Protein AF-A0A960DZW5-F1 (afdb_monomer_lite)

Foldseek 3Di:
DVVQLVVLQVQLVVLVVVLVVCCVVPVDPVSSVVSNVSSVVSVVRNVVVVVVCVVPPDALVRDPPRDPVSVPDDPFDDDPDDPLVVQLVQLVVQLVVCVVVHDVSNVSSVVSNVVSVVVVVVVCVVPGDDDD

Secondary structure (DSSP, 8-state):
-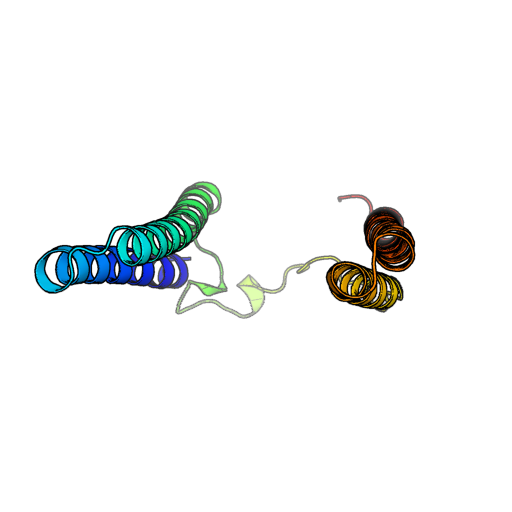HHHHHHHHHHHHHHHHHHHHHHHHH--HHHHHHHHHHHHHHHHHHHHHHHHHHHH---GGG-TT--GGGG-S------S--STHHHHHHHHHHHHHHHHH-HHHHHHHHHHHHHHHHHHHHHHHHHSPP--

Structure (mmCIF, N/CA/C/O backbone):
data_AF-A0A960DZW5-F1
#
_entry.id   AF-A0A960DZW5-F1
#
loop_
_atom_site.group_PDB
_atom_site.id
_atom_site.type_symbol
_atom_site.label_atom_id
_atom_site.label_alt_id
_atom_site.label_comp_id
_atom_site.label_asym_id
_atom_site.label_entity_id
_atom_site.label_seq_id
_atom_site.pdbx_PDB_ins_code
_atom_site.Cartn_x
_atom_site.Cartn_y
_atom_site.Cartn_z
_atom_site.occupancy
_atom_site.B_iso_or_equiv
_atom_site.auth_seq_id
_atom_site.auth_comp_id
_atom_site.auth_asym_id
_atom_site.auth_atom_id
_atom_site.pdbx_PDB_model_num
ATOM 1 N N . MET A 1 1 ? -2.440 5.380 -18.399 1.00 85.94 1 MET A N 1
ATOM 2 C CA . MET A 1 1 ? -3.040 5.116 -17.088 1.00 85.94 1 MET A CA 1
ATOM 3 C C . MET A 1 1 ? -4.413 5.771 -16.947 1.00 85.94 1 MET A C 1
ATOM 5 O O . MET A 1 1 ? -4.762 6.270 -15.878 1.00 85.94 1 MET A O 1
ATOM 9 N N . ARG A 1 2 ? -5.194 5.899 -18.031 1.00 85.50 2 ARG A N 1
ATOM 10 C CA . ARG A 1 2 ? -6.464 6.648 -17.950 1.00 85.50 2 ARG A CA 1
ATOM 11 C C . ARG A 1 2 ? -7.509 5.855 -17.169 1.00 85.50 2 ARG A C 1
ATOM 13 O O . ARG A 1 2 ? -8.205 6.439 -16.348 1.00 85.50 2 ARG A O 1
ATOM 20 N N . ILE A 1 3 ? -7.565 4.545 -17.397 1.00 91.69 3 ILE A N 1
ATOM 21 C CA . ILE A 1 3 ? -8.538 3.638 -16.781 1.00 91.69 3 ILE A CA 1
ATOM 22 C C . ILE A 1 3 ? -8.281 3.516 -15.277 1.00 91.69 3 ILE A C 1
ATOM 24 O O . ILE A 1 3 ? -9.212 3.619 -14.486 1.00 91.69 3 ILE A O 1
ATOM 28 N N . GLU A 1 4 ? -7.025 3.385 -14.865 1.00 92.75 4 GLU A N 1
ATOM 29 C CA . GLU A 1 4 ? -6.607 3.290 -13.466 1.00 92.75 4 GLU A CA 1
ATOM 30 C C . GLU A 1 4 ? -6.987 4.554 -12.698 1.00 92.75 4 GLU A C 1
ATOM 32 O O . GLU A 1 4 ? -7.567 4.470 -11.616 1.00 92.75 4 GLU A O 1
ATOM 37 N N . ILE A 1 5 ? -6.722 5.734 -13.275 1.00 94.88 5 ILE A N 1
ATOM 38 C CA . ILE A 1 5 ? -7.136 7.012 -12.682 1.00 94.88 5 ILE A CA 1
ATOM 39 C C . ILE A 1 5 ? -8.656 7.048 -12.530 1.00 94.88 5 ILE A C 1
ATOM 41 O O . ILE A 1 5 ? -9.143 7.437 -11.471 1.00 94.88 5 ILE A O 1
ATOM 45 N N . THR A 1 6 ? -9.407 6.639 -13.557 1.00 95.06 6 THR A N 1
ATOM 46 C CA . THR A 1 6 ? -10.871 6.605 -13.498 1.00 95.06 6 THR A CA 1
ATOM 47 C C . THR A 1 6 ? -11.365 5.664 -12.403 1.00 95.06 6 THR A C 1
ATOM 49 O O . THR A 1 6 ? -12.192 6.082 -11.604 1.00 95.06 6 THR A O 1
ATOM 52 N N . LEU A 1 7 ? -10.827 4.447 -12.286 1.00 96.12 7 LEU A N 1
ATOM 53 C CA . LEU A 1 7 ? -11.228 3.486 -11.250 1.00 96.12 7 LEU A CA 1
ATOM 54 C C . LEU A 1 7 ? -11.020 4.038 -9.834 1.00 96.12 7 LEU A C 1
ATOM 56 O O . LEU A 1 7 ? -11.931 3.990 -8.999 1.00 96.12 7 LEU A O 1
ATOM 60 N N . TRP A 1 8 ? -9.843 4.605 -9.568 1.00 97.06 8 TRP A N 1
ATOM 61 C CA . TRP A 1 8 ? -9.532 5.189 -8.265 1.00 97.06 8 TRP A CA 1
ATOM 62 C C . TRP A 1 8 ? -10.369 6.436 -7.971 1.00 97.06 8 TRP A C 1
ATOM 64 O O . TRP A 1 8 ? -10.906 6.574 -6.870 1.00 97.06 8 TRP A O 1
ATOM 74 N N . ALA A 1 9 ? -10.536 7.320 -8.959 1.00 96.75 9 ALA A N 1
ATOM 75 C CA . ALA A 1 9 ? -11.313 8.546 -8.812 1.00 96.75 9 ALA A CA 1
ATOM 76 C C . ALA A 1 9 ? -12.803 8.251 -8.604 1.00 96.75 9 ALA A C 1
ATOM 78 O O . ALA A 1 9 ? -13.422 8.830 -7.715 1.00 96.75 9 ALA A O 1
ATOM 79 N N . THR A 1 10 ? -13.375 7.315 -9.363 1.00 97.06 10 THR A N 1
ATOM 80 C CA . THR A 1 10 ? -14.775 6.908 -9.205 1.00 97.06 10 THR A CA 1
ATOM 81 C C . THR A 1 10 ? -15.012 6.286 -7.833 1.00 97.06 10 THR A C 1
ATOM 83 O O . THR A 1 10 ? -15.994 6.635 -7.183 1.00 97.06 10 THR A O 1
ATOM 86 N N . SER A 1 11 ? -14.096 5.441 -7.351 1.00 96.25 11 SER A N 1
ATOM 87 C CA . SER A 1 11 ? -14.176 4.873 -5.998 1.00 96.25 11 SER A CA 1
ATOM 88 C C . SER A 1 11 ? -14.140 5.966 -4.925 1.00 96.25 11 SER A C 1
ATOM 90 O O . SER A 1 11 ? -14.969 5.971 -4.017 1.00 96.25 11 SER A O 1
ATOM 92 N N . ALA A 1 12 ? -13.233 6.940 -5.052 1.00 97.06 12 ALA A N 1
ATOM 93 C CA . ALA A 1 12 ? -13.157 8.079 -4.138 1.00 97.06 12 ALA A CA 1
ATOM 94 C C . ALA A 1 12 ? -14.457 8.901 -4.137 1.00 97.06 12 ALA A C 1
ATOM 96 O O . ALA A 1 12 ? -15.024 9.156 -3.076 1.00 97.06 12 ALA A O 1
ATOM 97 N N . CYS A 1 13 ? -14.970 9.259 -5.319 1.00 97.50 13 CYS A N 1
ATOM 98 C CA . CYS A 1 13 ? -16.232 9.986 -5.464 1.00 97.50 13 CYS A CA 1
ATOM 99 C C . CYS A 1 13 ? -17.419 9.212 -4.882 1.00 97.50 13 CYS A C 1
ATOM 101 O O . CYS A 1 13 ? -18.267 9.811 -4.221 1.00 97.50 13 CYS A O 1
ATOM 103 N N . PHE A 1 14 ? -17.468 7.894 -5.085 1.00 97.31 14 PHE A N 1
ATOM 104 C CA . PHE A 1 14 ? -18.496 7.036 -4.506 1.00 97.31 14 PHE A CA 1
ATOM 105 C C . PHE A 1 14 ? -18.477 7.097 -2.975 1.00 97.31 14 PHE A C 1
ATOM 107 O O . PHE A 1 14 ? -19.522 7.325 -2.370 1.00 97.31 14 PHE A O 1
ATOM 114 N N . TYR A 1 15 ? -17.306 6.976 -2.343 1.00 97.31 15 TYR A N 1
ATOM 115 C CA . TYR A 1 15 ? -17.201 7.047 -0.882 1.00 97.31 15 TYR A CA 1
ATOM 116 C C . TYR A 1 15 ? -17.521 8.434 -0.318 1.00 97.31 15 TYR A C 1
ATOM 118 O O . TYR A 1 15 ? -18.121 8.518 0.751 1.00 97.31 15 TYR A O 1
ATOM 126 N N . VAL A 1 16 ? -17.207 9.517 -1.038 1.00 97.38 16 VAL A N 1
ATOM 127 C CA . VAL A 1 16 ? -17.649 10.870 -0.652 1.00 97.38 16 VAL A CA 1
ATOM 128 C C . VAL A 1 16 ? -19.173 10.978 -0.700 1.00 97.38 16 VAL A C 1
ATOM 130 O O . VAL A 1 16 ? -19.787 11.446 0.258 1.00 97.38 16 VAL A O 1
ATOM 133 N N . ALA A 1 17 ? -19.796 10.522 -1.790 1.00 97.25 17 ALA A N 1
ATOM 134 C CA . ALA A 1 17 ? -21.248 10.561 -1.941 1.00 97.25 17 ALA A CA 1
ATOM 135 C C . ALA A 1 17 ? -21.952 9.696 -0.881 1.00 97.25 17 ALA A C 1
ATOM 137 O O . ALA A 1 17 ? -22.899 10.150 -0.238 1.00 97.25 17 ALA A O 1
ATOM 138 N N . ALA A 1 18 ? -21.447 8.483 -0.648 1.00 96.44 18 ALA A N 1
ATOM 139 C CA . ALA A 1 18 ? -21.936 7.586 0.391 1.00 96.44 18 ALA A CA 1
ATOM 140 C C . ALA A 1 18 ? -21.750 8.182 1.794 1.00 96.44 18 ALA A C 1
ATOM 142 O O . ALA A 1 18 ? -22.669 8.108 2.602 1.00 96.44 18 ALA A O 1
ATOM 143 N N . GLY A 1 19 ? -20.611 8.824 2.073 1.00 96.12 19 GLY A N 1
ATOM 144 C CA . GLY A 1 19 ? -20.354 9.526 3.333 1.00 96.12 19 GLY A CA 1
ATOM 145 C C . GLY A 1 19 ? -21.322 10.680 3.579 1.00 96.12 19 GLY A C 1
ATOM 146 O O . GLY A 1 19 ? -21.852 10.813 4.680 1.00 96.12 19 GLY A O 1
ATOM 147 N N . GLY A 1 20 ? -21.622 11.467 2.542 1.00 95.44 20 GLY A N 1
ATOM 148 C CA . GLY A 1 20 ? -22.627 12.528 2.609 1.00 95.44 20 GLY A CA 1
ATOM 149 C C . GLY A 1 20 ? -24.033 11.988 2.884 1.00 95.44 20 GLY A C 1
ATOM 150 O O . GLY A 1 20 ? -24.717 12.481 3.779 1.00 95.44 20 GLY A O 1
ATOM 151 N N . ALA A 1 21 ? -24.448 10.937 2.171 1.00 96.00 21 ALA A N 1
ATOM 152 C CA . ALA A 1 21 ? -25.734 10.281 2.413 1.00 96.00 21 ALA A CA 1
ATOM 153 C C . ALA A 1 21 ? -25.809 9.671 3.824 1.00 96.00 21 ALA A C 1
ATOM 155 O O . ALA A 1 21 ? -26.806 9.842 4.524 1.00 96.00 21 ALA A O 1
ATOM 156 N N . TYR A 1 22 ? -24.737 9.012 4.270 1.00 96.12 22 TYR A N 1
ATOM 157 C CA . TYR A 1 22 ? -24.640 8.420 5.601 1.00 96.12 22 TYR A CA 1
ATOM 158 C C . TYR A 1 22 ? -24.743 9.474 6.707 1.00 96.12 22 TYR A C 1
ATOM 160 O O . TYR A 1 22 ? -25.438 9.247 7.695 1.00 96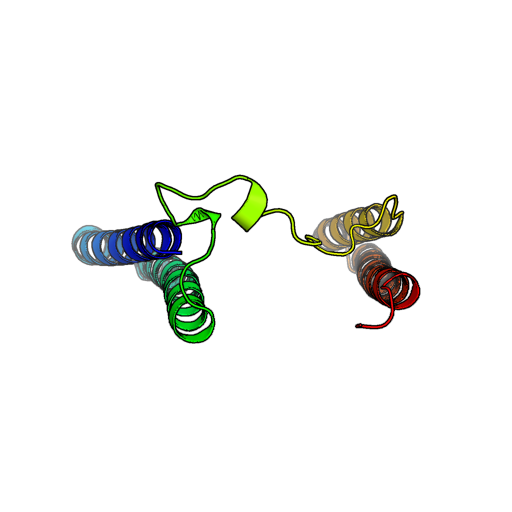.12 22 TYR A O 1
ATOM 168 N N . TRP A 1 23 ? -24.124 10.647 6.535 1.00 95.75 23 TRP A N 1
ATOM 169 C CA . TRP A 1 23 ? -24.252 11.745 7.496 1.00 95.75 23 TRP A CA 1
ATOM 170 C C . TRP A 1 23 ? -25.700 12.163 7.710 1.00 95.75 23 TRP A C 1
ATOM 172 O O . TRP A 1 23 ? -26.149 12.285 8.845 1.00 95.75 23 TRP A O 1
ATOM 182 N N . VAL A 1 24 ? -26.427 12.359 6.609 1.00 96.25 24 VAL A N 1
ATOM 183 C CA . VAL A 1 24 ? -27.814 12.827 6.643 1.00 96.25 24 VAL A CA 1
ATOM 184 C C . VAL A 1 24 ? -28.742 11.774 7.253 1.00 96.25 24 VAL A C 1
ATOM 186 O O . VAL A 1 24 ? -29.690 12.133 7.944 1.00 96.25 24 VAL A O 1
ATOM 189 N N . LEU A 1 25 ? -28.479 10.486 7.009 1.00 95.94 25 LEU A N 1
ATOM 190 C CA . LEU A 1 25 ? -29.344 9.391 7.457 1.00 95.94 25 LEU A CA 1
ATOM 191 C C . LEU A 1 25 ? -29.047 8.908 8.883 1.00 95.94 25 LEU A C 1
ATOM 193 O O . LEU A 1 25 ? -29.980 8.606 9.621 1.00 95.94 25 LEU A O 1
ATOM 197 N N . ALA A 1 26 ? -27.771 8.789 9.255 1.00 93.56 26 ALA A N 1
ATOM 198 C CA . ALA A 1 26 ? -27.347 8.146 10.500 1.00 93.56 26 ALA A CA 1
ATOM 199 C C . ALA A 1 26 ? -26.673 9.104 11.493 1.00 93.56 26 ALA A C 1
ATOM 201 O O . ALA A 1 26 ? -26.781 8.894 12.698 1.00 93.56 26 ALA A O 1
ATOM 202 N N . GLY A 1 27 ? -25.966 10.135 11.019 1.00 91.31 27 GLY A N 1
ATOM 203 C CA . GLY A 1 27 ? -25.316 11.130 11.883 1.00 91.31 27 GLY A CA 1
ATOM 204 C C . GLY A 1 27 ? -24.178 10.602 12.772 1.00 91.31 27 GLY A C 1
ATOM 205 O O . GLY A 1 27 ? -23.719 11.320 13.657 1.00 91.31 27 GLY A O 1
ATOM 206 N N . ASP A 1 28 ? -23.715 9.364 12.569 1.00 95.56 28 ASP A N 1
ATOM 207 C CA . ASP A 1 28 ? -22.658 8.765 13.389 1.00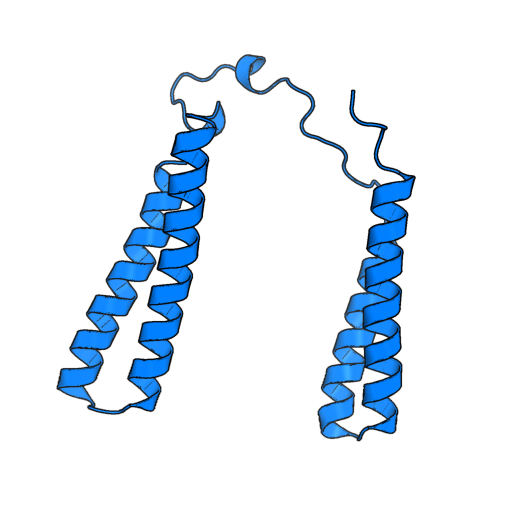 95.56 28 ASP A CA 1
ATOM 208 C C . ASP A 1 28 ? -21.255 9.221 12.931 1.00 95.56 28 ASP A C 1
ATOM 210 O O . ASP A 1 28 ? -20.856 8.966 11.784 1.00 95.56 28 ASP A O 1
ATOM 214 N N . PRO A 1 29 ? -20.467 9.864 13.814 1.00 93.44 29 PRO A N 1
ATOM 215 C CA . PRO A 1 29 ? -19.129 10.333 13.477 1.00 93.44 29 PRO A CA 1
ATOM 216 C C . PRO A 1 29 ? -18.145 9.197 13.158 1.00 93.44 29 PRO A C 1
ATOM 218 O O . PRO A 1 29 ? -17.220 9.411 12.370 1.00 93.44 29 PRO A O 1
ATOM 221 N N . VAL A 1 30 ? -18.322 7.991 13.713 1.00 95.56 30 VAL A N 1
ATOM 222 C CA . VAL A 1 30 ? -17.402 6.867 13.465 1.00 95.56 30 VAL A CA 1
ATOM 223 C C . VAL A 1 30 ? -17.529 6.385 12.021 1.00 95.56 30 VAL A C 1
ATOM 225 O O . VAL A 1 30 ? -16.525 6.320 11.306 1.00 95.56 30 VAL A O 1
ATOM 228 N N . GLY A 1 31 ? -18.754 6.127 11.555 1.00 93.94 31 GLY A N 1
ATOM 229 C CA . GLY A 1 31 ? -19.004 5.702 10.175 1.00 93.94 31 GLY A CA 1
ATOM 230 C C . GLY A 1 31 ? -18.537 6.721 9.130 1.00 93.94 31 GLY A C 1
ATOM 231 O O . GLY A 1 31 ? -17.895 6.344 8.147 1.00 93.94 31 GLY A O 1
ATOM 232 N N . ILE A 1 32 ? -18.754 8.020 9.371 1.00 95.56 32 ILE A N 1
ATOM 233 C CA . ILE A 1 32 ? -18.228 9.073 8.487 1.00 95.56 32 ILE A CA 1
ATOM 234 C C . ILE A 1 32 ? -16.718 9.057 8.410 1.00 95.56 32 ILE A C 1
ATOM 236 O O . ILE A 1 32 ? -16.166 9.192 7.320 1.00 95.56 32 ILE A O 1
ATOM 240 N N . THR A 1 33 ? -16.047 8.898 9.549 1.00 95.75 33 THR A N 1
ATOM 241 C CA . THR A 1 33 ? -14.587 8.943 9.587 1.00 95.75 33 THR A CA 1
ATOM 242 C C . THR A 1 33 ? -14.007 7.836 8.709 1.00 95.75 33 THR A C 1
ATOM 244 O O . THR A 1 33 ? -13.111 8.094 7.907 1.00 95.75 33 THR A O 1
ATOM 247 N N . VAL A 1 34 ? -14.573 6.626 8.774 1.00 96.38 34 VAL A N 1
ATOM 248 C CA . VAL A 1 34 ? -14.147 5.496 7.934 1.00 96.38 34 VAL A CA 1
ATOM 249 C C . VAL A 1 34 ? -14.403 5.768 6.446 1.00 96.38 34 VAL A C 1
ATOM 251 O O . VAL A 1 34 ? -13.513 5.539 5.626 1.00 96.38 34 VAL A O 1
ATOM 254 N N . LEU A 1 35 ? -15.574 6.302 6.083 1.00 96.50 35 LEU A N 1
ATOM 255 C CA . LEU A 1 35 ? -15.908 6.622 4.687 1.00 96.50 35 LEU A CA 1
ATOM 256 C C . LEU A 1 35 ? -15.024 7.741 4.119 1.00 96.50 35 LEU A C 1
ATOM 258 O O . LEU A 1 35 ? -14.579 7.659 2.973 1.00 96.50 35 LEU A O 1
ATOM 262 N N . LEU A 1 36 ? -14.699 8.753 4.927 1.00 95.81 36 LEU A N 1
ATOM 263 C CA . LEU A 1 36 ? -13.773 9.813 4.538 1.00 95.81 36 LEU A CA 1
ATOM 264 C C . LEU A 1 36 ? -12.353 9.275 4.343 1.00 95.81 36 LEU A C 1
ATOM 266 O O . LEU A 1 36 ? -11.731 9.584 3.327 1.00 95.81 36 LEU A O 1
ATOM 270 N N . VAL A 1 37 ? -11.852 8.427 5.245 1.00 97.44 37 VAL A N 1
ATOM 271 C CA . VAL A 1 37 ? -10.532 7.789 5.086 1.00 97.44 37 VAL A CA 1
ATOM 272 C C . VAL A 1 37 ? -10.485 6.917 3.826 1.00 97.44 37 VAL A C 1
ATOM 274 O O . VAL A 1 37 ? -9.521 7.002 3.065 1.00 97.44 37 VAL A O 1
ATOM 277 N N . ALA A 1 38 ? -11.537 6.141 3.549 1.00 96.88 38 ALA A N 1
ATOM 278 C CA . ALA A 1 38 ? -11.644 5.351 2.321 1.00 96.88 38 ALA A CA 1
ATOM 279 C C . ALA A 1 38 ? -11.641 6.238 1.064 1.00 96.88 38 ALA A C 1
ATOM 281 O O . ALA A 1 38 ? -10.943 5.943 0.089 1.00 96.88 38 ALA A O 1
ATOM 282 N N . SER A 1 39 ? -12.362 7.364 1.099 1.00 97.25 39 SER A N 1
ATOM 283 C CA . SER A 1 39 ? -12.364 8.330 -0.003 1.00 97.25 39 SER A CA 1
ATOM 284 C C . SER A 1 39 ? -10.986 8.959 -0.234 1.00 97.25 39 SER A C 1
ATOM 286 O O . SER A 1 39 ? -10.541 9.071 -1.378 1.00 97.25 39 SER A O 1
ATOM 288 N N . LEU A 1 40 ? -10.268 9.292 0.845 1.00 97.25 40 LEU A N 1
ATOM 289 C CA . LEU A 1 40 ? -8.920 9.846 0.786 1.00 97.25 40 LEU A CA 1
ATOM 290 C C . LEU A 1 40 ? -7.937 8.836 0.197 1.00 97.25 40 LEU A C 1
ATOM 292 O O . LEU A 1 40 ? -7.129 9.201 -0.650 1.00 97.25 40 LEU A O 1
ATOM 296 N N . PHE A 1 41 ? -8.030 7.566 0.593 1.00 97.19 41 PHE A N 1
ATOM 297 C CA . PHE A 1 41 ? -7.193 6.503 0.045 1.00 97.19 41 PHE A CA 1
ATOM 298 C C . PHE A 1 41 ? -7.369 6.365 -1.475 1.00 97.19 41 PHE A C 1
ATOM 300 O O . PHE A 1 41 ? -6.383 6.357 -2.216 1.00 97.19 41 PHE A O 1
ATOM 307 N N . GLY A 1 42 ? -8.618 6.366 -1.956 1.00 96.44 42 GLY A N 1
ATOM 308 C CA . GLY A 1 42 ? -8.904 6.402 -3.392 1.00 96.44 42 GLY A CA 1
ATOM 309 C C . GLY A 1 42 ? -8.352 7.658 -4.078 1.00 96.44 42 GLY A C 1
ATOM 310 O O . GLY A 1 42 ? -7.764 7.573 -5.156 1.00 96.44 42 GLY A O 1
ATOM 311 N N . GLY A 1 43 ? -8.467 8.818 -3.425 1.00 96.94 43 GLY A N 1
ATOM 312 C CA . GLY A 1 43 ? -7.914 10.085 -3.907 1.00 96.94 43 GLY A CA 1
ATOM 313 C C . GLY A 1 43 ? -6.385 10.083 -4.014 1.00 96.94 43 GLY A C 1
ATOM 314 O O . GLY A 1 43 ? -5.836 10.598 -4.991 1.00 96.94 43 GLY A O 1
ATOM 315 N N . ILE A 1 44 ? -5.680 9.461 -3.065 1.00 97.38 44 ILE A N 1
ATOM 316 C CA . ILE A 1 44 ? -4.219 9.292 -3.109 1.00 97.38 44 ILE A CA 1
ATOM 317 C C . ILE A 1 44 ? -3.829 8.425 -4.314 1.00 97.38 44 ILE A C 1
ATOM 319 O O . ILE A 1 44 ? -2.953 8.816 -5.084 1.00 97.38 44 ILE A O 1
ATOM 323 N N . GLY A 1 45 ? -4.516 7.299 -4.537 1.00 96.19 45 GLY A N 1
ATOM 324 C CA . GLY A 1 45 ? -4.275 6.439 -5.702 1.00 96.19 45 GLY A CA 1
ATOM 325 C C . GLY A 1 45 ? -4.500 7.165 -7.034 1.00 96.19 45 GLY A C 1
ATOM 326 O O . GLY A 1 45 ? -3.627 7.162 -7.907 1.00 96.19 45 GLY A O 1
ATOM 327 N N . ALA A 1 46 ? -5.635 7.859 -7.171 1.00 96.50 46 ALA A N 1
ATOM 328 C CA . ALA A 1 46 ? -5.978 8.614 -8.377 1.00 96.50 46 ALA A CA 1
ATOM 329 C C . ALA A 1 46 ? -4.991 9.760 -8.651 1.00 96.50 46 ALA A C 1
ATOM 331 O O . ALA A 1 46 ? -4.544 9.945 -9.785 1.00 96.50 46 ALA A O 1
ATOM 332 N N . SER A 1 47 ? -4.631 10.523 -7.614 1.00 95.62 47 SER A N 1
ATOM 333 C CA . SER A 1 47 ? -3.694 11.645 -7.732 1.00 95.62 47 SER A CA 1
ATOM 334 C C . SER A 1 47 ? -2.283 11.178 -8.078 1.00 95.62 47 SER A C 1
ATOM 336 O O . SER A 1 47 ? -1.654 11.775 -8.953 1.00 95.62 47 SER A O 1
ATOM 338 N N . TYR A 1 48 ? -1.808 10.080 -7.483 1.00 95.44 48 TYR A N 1
ATOM 339 C CA . TYR A 1 48 ? -0.524 9.478 -7.836 1.00 95.44 48 TYR A CA 1
ATOM 340 C C . TYR A 1 48 ? -0.488 9.045 -9.306 1.00 95.44 48 TYR A C 1
ATOM 342 O O . TYR A 1 48 ? 0.401 9.468 -10.046 1.00 95.44 48 TYR A O 1
ATOM 350 N N . ALA A 1 49 ? -1.481 8.271 -9.757 1.00 94.56 49 ALA A N 1
ATOM 351 C CA . ALA A 1 49 ? -1.546 7.804 -11.142 1.00 94.56 49 ALA A CA 1
ATOM 352 C C . ALA A 1 49 ? -1.644 8.973 -12.140 1.00 94.56 49 ALA A C 1
ATOM 354 O O . ALA A 1 49 ? -1.013 8.960 -13.199 1.00 94.56 49 ALA A O 1
ATOM 355 N N . TRP A 1 50 ? -2.374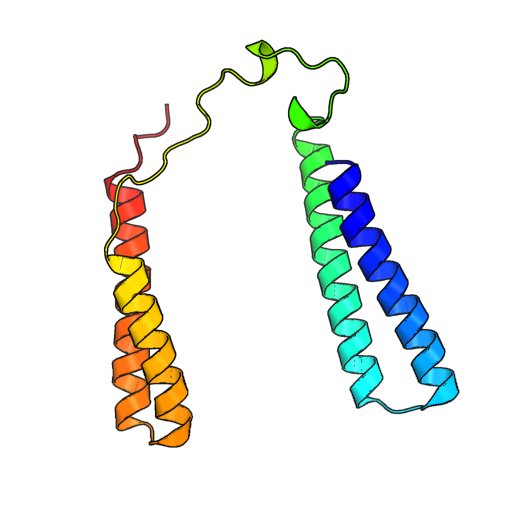 10.033 -11.787 1.00 94.38 50 TRP A N 1
ATOM 356 C CA . TRP A 1 50 ? -2.469 11.248 -12.594 1.00 94.38 50 TRP A CA 1
ATOM 357 C C . TRP A 1 50 ? -1.148 12.019 -12.673 1.00 94.38 50 TRP A C 1
ATOM 359 O O . TRP A 1 50 ? -0.739 12.416 -13.768 1.00 94.38 50 TRP A O 1
ATOM 369 N N . LEU A 1 51 ? -0.457 12.204 -11.542 1.00 95.25 51 LEU A N 1
ATOM 370 C CA . LEU A 1 51 ? 0.864 12.836 -11.505 1.00 95.25 51 LEU A CA 1
ATOM 371 C C . LEU A 1 51 ? 1.876 12.034 -12.323 1.00 95.25 51 LEU A C 1
ATOM 373 O O . LEU A 1 51 ? 2.650 12.618 -13.080 1.00 95.25 51 LEU A O 1
ATOM 377 N N . TRP A 1 52 ? 1.849 10.708 -12.203 1.00 94.50 52 TRP A N 1
ATOM 378 C CA . TRP A 1 52 ? 2.734 9.826 -12.951 1.00 94.50 52 TRP A CA 1
ATOM 379 C C . TRP A 1 52 ? 2.475 9.899 -14.455 1.00 94.50 52 TRP A C 1
ATOM 381 O O . TRP A 1 52 ? 3.404 10.143 -15.225 1.00 94.50 52 TRP A O 1
ATOM 391 N N . ARG A 1 53 ? 1.209 9.790 -14.881 1.00 93.06 53 ARG A N 1
ATOM 392 C CA . ARG A 1 53 ? 0.826 9.920 -16.294 1.00 93.06 53 ARG A CA 1
ATOM 393 C C . ARG A 1 53 ? 1.289 11.250 -16.889 1.00 93.06 53 ARG A C 1
ATOM 395 O O . ARG A 1 53 ? 1.762 11.278 -18.018 1.00 93.06 53 ARG A O 1
ATOM 402 N N . ARG A 1 54 ? 1.188 12.350 -16.134 1.00 92.31 54 ARG A N 1
ATOM 403 C CA . ARG A 1 54 ? 1.677 13.669 -16.573 1.00 92.31 54 ARG A CA 1
ATOM 404 C C . ARG A 1 54 ? 3.190 13.726 -16.766 1.00 92.31 54 ARG A C 1
ATOM 406 O O . ARG A 1 54 ? 3.646 14.520 -17.578 1.00 92.31 54 ARG A O 1
ATOM 413 N N . ARG A 1 55 ? 3.954 12.935 -16.008 1.00 92.88 55 ARG A N 1
ATOM 414 C CA . ARG A 1 55 ? 5.420 12.906 -16.091 1.00 92.88 55 ARG A CA 1
ATOM 415 C C . ARG A 1 55 ? 5.943 11.960 -17.168 1.00 92.88 55 ARG A C 1
ATOM 417 O O . ARG A 1 55 ? 6.922 12.301 -17.815 1.00 92.88 55 ARG A O 1
ATOM 424 N N . VAL A 1 56 ? 5.332 10.785 -17.322 1.00 89.38 56 VAL A N 1
ATOM 425 C CA . VAL A 1 56 ? 5.866 9.691 -18.159 1.00 89.38 56 VAL A CA 1
ATOM 426 C C . VAL A 1 56 ? 5.159 9.575 -19.513 1.00 89.38 56 VAL A C 1
ATOM 428 O O . VAL A 1 56 ? 5.762 9.099 -20.467 1.00 89.38 56 VAL A O 1
ATOM 431 N N . GLY A 1 57 ? 3.919 10.057 -19.631 1.00 86.38 57 GLY A N 1
ATOM 432 C CA . GLY A 1 57 ? 3.113 9.921 -20.846 1.00 86.38 57 GLY A CA 1
ATOM 433 C C . GLY A 1 57 ? 2.285 8.633 -20.881 1.00 86.38 57 GLY A C 1
ATOM 434 O O . GLY A 1 57 ? 2.104 7.963 -19.859 1.00 86.38 57 GLY A O 1
ATOM 435 N N . ASP A 1 58 ? 1.728 8.328 -22.053 1.00 84.81 58 ASP A N 1
ATOM 436 C CA . ASP A 1 58 ? 0.936 7.116 -22.279 1.00 84.81 58 ASP A CA 1
ATOM 437 C C . ASP A 1 58 ? 1.862 5.921 -22.563 1.00 84.81 58 ASP A C 1
ATOM 439 O O . ASP A 1 58 ? 2.871 6.046 -23.258 1.00 84.81 58 ASP A O 1
ATOM 443 N N . ARG A 1 59 ? 1.540 4.766 -21.975 1.00 85.38 59 ARG A N 1
ATOM 444 C CA . ARG A 1 59 ? 2.307 3.525 -22.128 1.00 85.38 59 ARG A CA 1
ATOM 445 C C . ARG A 1 59 ? 1.750 2.692 -23.280 1.00 85.38 59 ARG A C 1
ATOM 447 O O . ARG A 1 59 ? 0.594 2.863 -23.648 1.00 85.38 59 ARG A O 1
ATOM 454 N N . ALA A 1 60 ? 2.527 1.729 -23.782 1.00 86.75 60 ALA A N 1
ATOM 455 C CA . ALA A 1 60 ? 2.056 0.790 -24.807 1.00 86.75 60 ALA A CA 1
ATOM 456 C C . ALA A 1 60 ? 0.756 0.064 -24.394 1.00 86.75 60 ALA A C 1
ATOM 458 O O . ALA A 1 60 ? -0.123 -0.135 -25.220 1.00 86.75 60 ALA A O 1
ATOM 459 N N . GLU A 1 61 ? 0.585 -0.242 -23.103 1.00 86.06 61 GLU A N 1
ATOM 460 C CA . GLU A 1 61 ? -0.637 -0.852 -22.545 1.00 86.06 61 GLU A CA 1
ATOM 461 C C . GLU A 1 61 ? -1.897 0.038 -22.621 1.00 86.06 61 GLU A C 1
ATOM 463 O O . GLU A 1 61 ? -3.011 -0.470 -22.538 1.00 86.06 61 GLU A O 1
ATOM 468 N N . ASP A 1 62 ? -1.744 1.353 -22.799 1.00 87.56 62 ASP A N 1
ATOM 469 C CA . ASP A 1 62 ? -2.855 2.307 -22.906 1.00 87.56 62 ASP A CA 1
ATOM 470 C C . ASP A 1 62 ? -3.270 2.611 -24.358 1.00 87.56 62 ASP A C 1
ATOM 472 O O . ASP A 1 62 ? -4.256 3.321 -24.578 1.00 87.56 62 ASP A O 1
ATOM 476 N N . VAL A 1 63 ? -2.507 2.138 -25.349 1.00 88.38 63 VAL A N 1
ATOM 477 C CA . VAL A 1 63 ? -2.692 2.472 -26.768 1.00 88.38 63 VAL A CA 1
ATOM 478 C C . VAL A 1 63 ? -3.431 1.335 -27.472 1.00 88.38 63 VAL A C 1
ATOM 480 O O . VAL A 1 63 ? -2.972 0.199 -27.487 1.00 88.38 63 VAL A O 1
ATOM 483 N N . ALA A 1 64 ? -4.579 1.649 -28.080 1.00 86.25 64 ALA A N 1
ATOM 484 C CA . ALA A 1 64 ? -5.442 0.649 -28.716 1.00 86.25 64 ALA A CA 1
ATOM 485 C C . ALA A 1 64 ? -4.765 -0.088 -29.889 1.00 86.25 64 ALA A C 1
ATOM 487 O O . ALA A 1 64 ? -4.979 -1.284 -30.056 1.00 86.25 64 ALA A O 1
ATOM 488 N N . ASP A 1 65 ? -3.918 0.613 -30.647 1.00 88.44 65 ASP A N 1
ATOM 489 C CA . ASP A 1 65 ? -3.197 0.078 -31.810 1.00 88.44 65 ASP A CA 1
ATOM 490 C C . ASP A 1 65 ? -1.730 -0.278 -31.488 1.00 88.44 65 ASP A C 1
ATOM 492 O O . ASP A 1 65 ? -0.872 -0.267 -32.371 1.00 88.44 65 ASP A O 1
ATOM 496 N N . ALA A 1 66 ? -1.410 -0.555 -30.217 1.00 85.94 66 ALA A N 1
ATOM 497 C CA . ALA A 1 66 ? -0.056 -0.929 -29.815 1.00 85.94 66 ALA A CA 1
ATOM 498 C C . ALA A 1 66 ? 0.379 -2.254 -30.457 1.00 85.94 66 ALA A C 1
ATOM 500 O O . ALA A 1 66 ? -0.352 -3.247 -30.463 1.00 85.94 66 ALA A O 1
ATOM 501 N N . THR A 1 67 ? 1.610 -2.292 -30.959 1.00 85.88 67 THR A N 1
ATOM 502 C CA . THR A 1 67 ? 2.214 -3.502 -31.519 1.00 85.88 67 THR A CA 1
ATOM 503 C C . THR A 1 67 ? 3.027 -4.250 -30.462 1.00 85.88 67 THR A C 1
ATOM 505 O O . THR A 1 67 ? 3.478 -3.678 -29.472 1.00 85.88 67 THR A O 1
ATOM 508 N N . MET A 1 68 ? 3.287 -5.547 -30.682 1.00 81.50 68 MET A N 1
ATOM 509 C CA . MET A 1 68 ? 4.154 -6.332 -29.783 1.00 81.50 68 MET A CA 1
ATOM 510 C C . MET A 1 68 ? 5.568 -5.740 -29.660 1.00 81.50 68 MET A C 1
ATOM 512 O O . MET A 1 68 ? 6.224 -5.930 -28.638 1.00 81.50 68 MET A O 1
ATOM 516 N N . ALA A 1 69 ? 6.031 -5.008 -30.680 1.00 82.94 69 ALA A N 1
ATOM 517 C CA . ALA A 1 69 ? 7.326 -4.338 -30.665 1.00 82.94 69 ALA A CA 1
ATOM 518 C C . ALA A 1 69 ? 7.380 -3.189 -29.643 1.00 82.94 69 ALA A C 1
ATOM 520 O O . ALA A 1 69 ? 8.423 -2.984 -29.025 1.00 82.94 69 ALA A O 1
ATOM 521 N N . ASP A 1 70 ? 6.258 -2.503 -29.396 1.00 81.31 70 ASP A N 1
ATOM 522 C CA . ASP A 1 70 ? 6.183 -1.348 -28.488 1.00 81.31 70 ASP A CA 1
ATOM 523 C C . ASP A 1 70 ? 6.360 -1.738 -27.007 1.00 81.31 70 ASP A C 1
ATOM 525 O O . ASP A 1 70 ? 6.693 -0.898 -26.172 1.00 81.31 70 ASP A O 1
ATOM 529 N N . GLY A 1 71 ? 6.174 -3.023 -26.676 1.00 79.19 71 GLY A N 1
ATOM 530 C CA . GLY A 1 71 ? 6.369 -3.593 -25.338 1.00 79.19 71 GLY A CA 1
ATOM 531 C C . GLY A 1 71 ? 7.580 -4.523 -25.198 1.00 79.19 71 GLY A C 1
ATOM 532 O O . GLY A 1 71 ? 7.810 -5.045 -24.110 1.00 79.19 71 GLY A O 1
ATOM 533 N N . ALA A 1 72 ? 8.366 -4.742 -26.259 1.00 79.12 72 ALA A N 1
ATOM 534 C CA . ALA A 1 72 ? 9.431 -5.757 -26.309 1.00 79.12 72 ALA A CA 1
ATOM 535 C C . ALA A 1 72 ? 10.724 -5.391 -25.540 1.00 79.12 72 ALA A C 1
ATOM 537 O O . ALA A 1 72 ? 11.761 -6.035 -25.707 1.00 79.12 72 ALA A O 1
ATOM 538 N N . GLY A 1 73 ? 10.684 -4.347 -24.710 1.00 79.06 73 GLY A N 1
ATOM 539 C CA . GLY A 1 73 ? 11.807 -3.928 -23.877 1.00 79.06 73 GLY A CA 1
ATOM 540 C C . GLY A 1 73 ? 12.082 -4.870 -22.699 1.00 79.06 73 GLY A C 1
ATOM 541 O O . GLY A 1 73 ? 11.301 -5.761 -22.366 1.00 79.06 73 GLY A O 1
ATOM 542 N N . VAL A 1 74 ? 13.207 -4.646 -22.019 1.00 80.81 74 VAL A N 1
ATOM 543 C CA . VAL A 1 74 ? 13.520 -5.340 -20.763 1.00 80.81 74 VAL A CA 1
ATOM 544 C C . VAL A 1 74 ? 12.563 -4.838 -19.675 1.00 80.81 74 VAL A C 1
ATOM 546 O O . VAL A 1 74 ? 12.639 -3.682 -19.273 1.00 80.81 74 VAL A O 1
ATOM 549 N N . VAL A 1 75 ? 11.668 -5.707 -19.192 1.00 79.19 75 VAL A N 1
ATOM 550 C CA . VAL A 1 75 ? 10.631 -5.365 -18.193 1.00 79.19 75 VAL A CA 1
ATOM 551 C C . VAL A 1 75 ? 11.237 -4.977 -16.837 1.00 79.19 75 VAL A C 1
ATOM 553 O O . VAL A 1 75 ? 10.720 -4.105 -16.143 1.00 79.19 75 VAL A O 1
ATOM 556 N N . GLY A 1 76 ? 12.338 -5.625 -16.455 1.00 81.75 76 GLY A N 1
ATOM 557 C CA . GLY A 1 76 ? 13.031 -5.391 -15.194 1.00 81.75 76 GLY A CA 1
ATOM 558 C C . GLY A 1 76 ? 13.662 -6.663 -14.641 1.00 81.75 76 GLY A C 1
ATOM 559 O O . GLY A 1 76 ? 13.598 -7.733 -15.248 1.00 81.75 76 GLY A O 1
ATOM 560 N N . TYR A 1 77 ? 14.289 -6.537 -13.476 1.00 83.25 77 TYR A N 1
ATOM 561 C CA . TYR A 1 77 ? 14.835 -7.671 -12.742 1.00 83.25 77 TYR A CA 1
ATOM 562 C C . TYR A 1 77 ? 13.747 -8.317 -11.875 1.00 83.25 77 TYR A C 1
ATOM 564 O O . TYR A 1 77 ? 13.128 -7.645 -11.051 1.00 83.25 77 TYR A O 1
ATOM 572 N N . PHE A 1 78 ? 13.559 -9.629 -12.028 1.00 84.31 78 PHE A N 1
ATOM 573 C CA . PHE A 1 78 ? 12.668 -10.432 -11.193 1.00 84.31 78 PHE A CA 1
ATOM 574 C C . PHE A 1 78 ? 13.480 -11.525 -10.485 1.00 84.31 78 PHE A C 1
ATOM 576 O O . PHE A 1 78 ? 14.164 -12.299 -11.161 1.00 84.31 78 PHE A O 1
ATOM 583 N N . PRO A 1 79 ? 13.439 -11.617 -9.142 1.00 82.06 79 PRO A N 1
ATOM 584 C CA . PRO A 1 79 ? 14.168 -12.653 -8.420 1.00 82.06 79 PRO A CA 1
ATOM 585 C C . PRO A 1 79 ? 13.569 -14.038 -8.712 1.00 82.06 79 PRO A C 1
ATOM 587 O O . PRO A 1 79 ? 12.370 -14.246 -8.549 1.00 82.06 79 PRO A O 1
ATOM 590 N N . SER A 1 80 ? 14.409 -15.002 -9.103 1.00 85.19 80 SER A N 1
ATOM 591 C CA . SER A 1 80 ? 13.989 -16.386 -9.392 1.00 85.19 80 SER A CA 1
ATOM 592 C C . SER A 1 80 ? 13.606 -17.185 -8.141 1.00 85.19 80 SER A C 1
ATOM 594 O O . SER A 1 80 ? 12.796 -18.106 -8.214 1.00 85.19 80 SER A O 1
ATOM 596 N N . SER A 1 81 ? 14.175 -16.835 -6.986 1.00 86.81 81 SER A N 1
ATOM 597 C CA . SER A 1 81 ? 13.843 -17.413 -5.682 1.00 86.81 81 SER A CA 1
ATOM 598 C C . SER A 1 81 ? 14.264 -16.467 -4.559 1.00 86.81 81 SER A C 1
ATOM 600 O O . SER A 1 81 ? 15.372 -15.925 -4.611 1.00 86.81 81 SER A O 1
ATOM 602 N N . SER A 1 82 ? 13.432 -16.332 -3.525 1.00 89.31 82 SER A N 1
ATOM 603 C CA . SER A 1 82 ? 13.786 -15.674 -2.263 1.00 89.31 82 SER A CA 1
ATOM 604 C C . SER A 1 82 ? 13.141 -16.422 -1.102 1.00 89.31 82 SER A C 1
ATOM 606 O O . SER A 1 82 ? 11.948 -16.723 -1.136 1.00 89.31 82 SER A O 1
ATOM 608 N N . ALA A 1 83 ? 13.930 -16.732 -0.076 1.00 92.38 83 ALA A N 1
ATOM 609 C CA . ALA A 1 83 ? 13.439 -17.409 1.121 1.00 92.38 83 ALA A CA 1
ATOM 610 C C . ALA A 1 83 ? 12.854 -16.430 2.152 1.00 92.38 83 ALA A C 1
ATOM 612 O O . ALA A 1 83 ? 12.069 -16.848 2.996 1.00 92.38 83 ALA A O 1
ATOM 613 N N . TRP A 1 84 ? 13.203 -15.140 2.090 1.00 93.44 84 TRP A N 1
ATOM 614 C CA . TRP A 1 84 ? 12.886 -14.141 3.120 1.00 93.44 84 TRP A CA 1
ATOM 615 C C . TRP A 1 84 ? 11.410 -13.748 3.279 1.00 93.44 84 TRP A C 1
ATOM 617 O O . TRP A 1 84 ? 11.038 -13.405 4.404 1.00 93.44 84 TRP A O 1
ATOM 627 N N . PRO A 1 85 ? 10.530 -13.849 2.260 1.00 93.75 85 PRO A N 1
ATOM 628 C CA . PRO A 1 85 ? 9.098 -13.622 2.461 1.00 93.75 85 PRO A CA 1
ATOM 629 C C . PRO A 1 85 ? 8.480 -14.549 3.51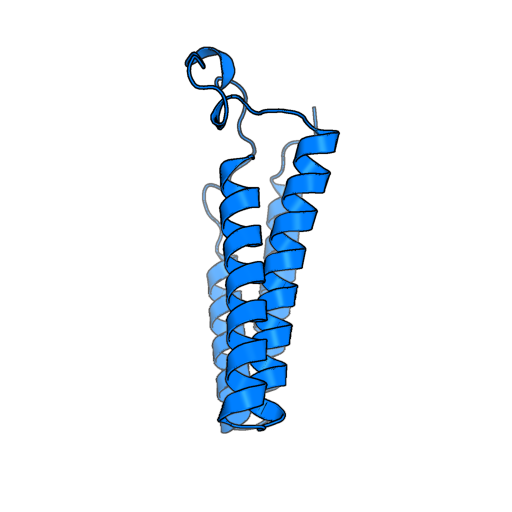7 1.00 93.75 85 PRO A C 1
ATOM 631 O O . PRO A 1 85 ? 7.576 -14.140 4.244 1.00 93.75 85 PRO A O 1
ATOM 634 N N . LEU A 1 86 ? 8.991 -15.779 3.648 1.00 94.94 86 LEU A N 1
ATOM 635 C CA . LEU A 1 86 ? 8.471 -16.762 4.596 1.00 94.94 86 LEU A CA 1
ATOM 636 C C . LEU A 1 86 ? 8.784 -16.388 6.066 1.00 94.94 86 LEU A C 1
ATOM 638 O O . LEU A 1 86 ? 7.841 -16.312 6.855 1.00 94.94 86 LEU A O 1
ATOM 642 N N . PRO A 1 87 ? 10.040 -16.081 6.461 1.00 95.19 87 PRO A N 1
ATOM 643 C CA . PRO A 1 87 ? 10.352 -15.518 7.774 1.00 95.19 87 PRO A CA 1
ATOM 644 C C . PRO A 1 87 ? 9.592 -14.232 8.098 1.00 95.19 87 PRO A C 1
ATOM 646 O O . PRO A 1 87 ? 9.169 -14.067 9.239 1.00 95.19 87 PRO A O 1
ATOM 649 N N . ILE A 1 88 ? 9.380 -13.340 7.120 1.00 97.06 88 ILE A N 1
ATOM 650 C CA . ILE A 1 88 ? 8.596 -12.113 7.336 1.00 97.06 88 ILE A CA 1
ATOM 651 C C . ILE A 1 88 ? 7.159 -12.470 7.720 1.00 97.06 88 ILE A C 1
ATOM 653 O O . ILE A 1 88 ? 6.663 -11.992 8.739 1.00 97.06 88 ILE A O 1
ATOM 657 N N . ALA A 1 89 ? 6.508 -13.343 6.946 1.00 97.00 89 ALA A N 1
ATOM 658 C CA . ALA A 1 89 ? 5.148 -13.788 7.231 1.00 97.00 89 ALA A CA 1
ATOM 659 C C . ALA A 1 89 ? 5.051 -14.462 8.610 1.00 97.00 89 ALA A C 1
ATOM 661 O O . ALA A 1 89 ? 4.175 -14.118 9.402 1.00 97.00 89 ALA A O 1
ATOM 662 N N . ALA A 1 90 ? 5.987 -15.360 8.935 1.00 96.88 90 ALA A N 1
ATOM 663 C CA . ALA A 1 90 ? 6.049 -16.006 10.244 1.00 96.88 90 ALA A CA 1
ATOM 664 C C . ALA A 1 90 ? 6.244 -14.992 11.385 1.00 96.88 90 ALA A C 1
ATOM 666 O O . ALA A 1 90 ? 5.565 -15.076 12.407 1.00 96.88 90 ALA A O 1
ATOM 667 N N . GLY A 1 91 ? 7.121 -14.001 11.203 1.00 96.75 91 GLY A N 1
ATOM 668 C CA . GLY A 1 91 ? 7.349 -12.932 12.172 1.00 96.75 91 GLY A CA 1
ATOM 669 C C . GLY A 1 91 ? 6.104 -12.079 12.415 1.00 96.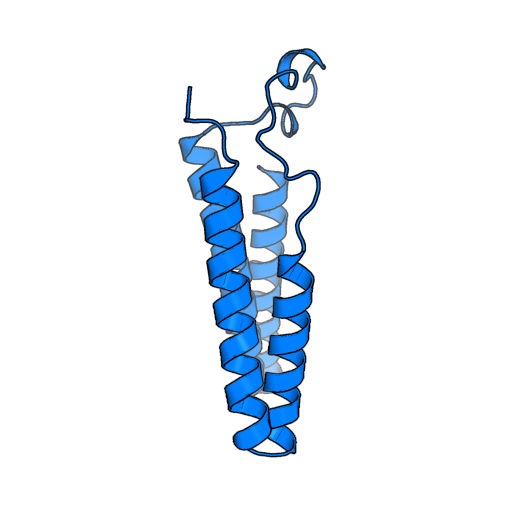75 91 GLY A C 1
ATOM 670 O O . GLY A 1 91 ? 5.762 -11.812 13.564 1.00 96.75 91 GLY A O 1
ATOM 671 N N . VAL A 1 92 ? 5.373 -11.716 11.355 1.00 97.31 92 VAL A N 1
ATOM 672 C CA . VAL A 1 92 ? 4.111 -10.960 11.460 1.00 97.31 92 VAL A CA 1
ATOM 673 C C . VAL A 1 92 ? 3.029 -11.776 12.169 1.00 97.31 92 VAL A C 1
ATOM 675 O O . VAL A 1 92 ? 2.329 -11.240 13.026 1.00 97.31 92 VAL A O 1
ATOM 678 N N . VAL A 1 93 ? 2.915 -13.076 11.876 1.00 97.38 93 VAL A N 1
ATOM 679 C CA . VAL A 1 93 ? 1.981 -13.972 12.579 1.00 97.38 93 VAL A CA 1
ATOM 680 C C . VAL A 1 93 ? 2.330 -14.064 14.065 1.00 97.38 93 VAL A C 1
ATOM 682 O O . VAL A 1 93 ? 1.445 -13.927 14.905 1.00 97.38 93 VAL A O 1
ATOM 685 N N . LEU A 1 94 ? 3.608 -14.237 14.410 1.00 96.81 94 LEU A N 1
ATOM 686 C CA . LEU A 1 94 ? 4.057 -14.261 15.805 1.00 96.81 94 LEU A CA 1
ATOM 687 C C . LEU A 1 94 ? 3.836 -12.918 16.508 1.00 96.81 94 LEU A C 1
ATOM 689 O O . LEU A 1 94 ? 3.445 -12.904 17.670 1.00 96.81 94 LEU A O 1
ATOM 693 N N . LEU A 1 95 ? 4.031 -11.797 15.812 1.00 96.88 95 LEU A N 1
ATOM 694 C CA . LEU A 1 95 ? 3.737 -10.467 16.341 1.00 96.88 95 LEU A CA 1
ATOM 695 C C . LEU A 1 95 ? 2.243 -10.318 16.651 1.00 96.88 95 LEU A C 1
ATOM 697 O O . LEU A 1 95 ? 1.891 -9.883 17.746 1.00 96.88 95 LEU A O 1
ATOM 701 N N . ALA A 1 96 ? 1.372 -10.734 15.728 1.00 96.44 96 ALA A N 1
ATOM 702 C CA . ALA A 1 96 ? -0.075 -10.716 15.924 1.00 96.44 96 ALA A CA 1
ATOM 703 C C . ALA A 1 96 ? -0.510 -11.639 17.076 1.00 96.44 96 ALA A C 1
ATOM 705 O O . ALA A 1 96 ? -1.298 -11.233 17.927 1.00 96.44 96 ALA A O 1
ATOM 706 N N . LEU A 1 97 ? 0.051 -12.851 17.162 1.00 96.75 97 LEU A N 1
ATOM 707 C CA . LEU A 1 97 ? -0.181 -13.770 18.282 1.00 96.75 97 LEU A CA 1
ATOM 708 C C . LEU A 1 97 ? 0.361 -13.211 19.601 1.00 96.75 97 LEU A C 1
ATOM 710 O O . LEU A 1 97 ? -0.239 -13.409 20.652 1.00 96.75 97 LEU A O 1
ATOM 714 N N . GLY A 1 98 ? 1.462 -12.469 19.569 1.00 95.56 98 GLY A N 1
ATOM 715 C CA . GLY A 1 98 ? 2.023 -11.819 20.744 1.00 95.56 98 GLY A CA 1
ATOM 716 C C . GLY A 1 98 ? 1.136 -10.725 21.335 1.00 95.56 98 GLY A C 1
ATOM 717 O O . GLY A 1 98 ? 1.203 -10.488 22.537 1.00 95.56 98 GLY A O 1
ATOM 718 N N . LEU A 1 99 ? 0.241 -10.121 20.548 1.00 94.25 99 LEU A N 1
ATOM 719 C CA . LEU A 1 99 ? -0.792 -9.231 21.092 1.00 94.25 99 LEU A CA 1
ATOM 720 C C . LEU A 1 99 ? -1.799 -9.983 21.980 1.00 94.25 99 LEU A C 1
ATOM 722 O O . LEU A 1 99 ? -2.375 -9.380 22.880 1.00 94.25 99 LEU A O 1
ATOM 726 N N . LEU A 1 100 ? -1.986 -11.290 21.756 1.00 96.31 100 LEU A N 1
ATOM 727 C CA . LEU A 1 100 ? -2.862 -12.161 22.550 1.00 96.31 100 LEU A CA 1
ATOM 728 C C . LEU A 1 100 ? -2.117 -12.809 23.726 1.00 96.31 100 LEU A C 1
ATOM 730 O O . LEU A 1 100 ? -2.618 -12.826 24.845 1.00 96.31 100 LEU A O 1
ATOM 734 N N . PHE A 1 101 ? -0.927 -13.361 23.468 1.00 94.81 101 PHE A N 1
ATOM 735 C CA . PHE A 1 101 ? -0.177 -14.176 24.431 1.00 94.81 101 PHE A CA 1
ATOM 736 C C . PHE A 1 101 ? 0.858 -13.399 25.246 1.00 94.81 101 PHE A C 1
ATOM 738 O O . PHE A 1 101 ? 1.402 -13.952 26.196 1.00 94.81 101 PHE A O 1
ATOM 745 N N . GLY A 1 102 ? 1.135 -12.140 24.905 1.00 95.50 102 GLY A N 1
ATOM 746 C CA . GLY A 1 102 ? 2.045 -11.271 25.643 1.00 95.50 102 GLY A CA 1
ATOM 747 C C . GLY A 1 102 ? 3.343 -10.931 24.907 1.00 95.50 102 GLY A C 1
ATOM 748 O O . GLY A 1 102 ? 3.719 -11.505 23.878 1.00 95.50 102 GLY A O 1
ATOM 749 N N . LEU A 1 103 ? 4.065 -9.966 25.484 1.00 94.88 103 LEU A N 1
ATOM 750 C CA . LEU A 1 103 ? 5.212 -9.309 24.852 1.00 94.88 103 LEU A CA 1
ATOM 751 C C . LEU A 1 103 ? 6.378 -10.269 24.545 1.00 94.88 103 LEU A C 1
ATOM 753 O O . LEU A 1 103 ? 7.121 -10.043 23.594 1.00 94.88 103 LEU A O 1
ATOM 757 N N . TRP A 1 104 ? 6.515 -11.367 25.294 1.00 94.31 104 TRP A N 1
ATOM 758 C CA . TRP A 1 104 ? 7.561 -12.375 25.078 1.00 94.31 104 TRP A CA 1
ATOM 759 C C . TRP A 1 104 ? 7.388 -13.184 23.784 1.00 94.31 104 TRP A C 1
ATOM 761 O O . TRP A 1 104 ? 8.366 -13.749 23.305 1.00 94.31 104 TRP A O 1
ATOM 771 N N . VAL A 1 105 ? 6.185 -13.227 23.197 1.00 94.50 105 VAL A N 1
ATOM 772 C CA . VAL A 1 105 ? 5.956 -13.768 21.842 1.00 94.50 105 VAL A CA 1
ATOM 773 C C . VAL A 1 105 ? 6.037 -12.648 20.801 1.00 94.50 105 VAL A C 1
ATOM 775 O O . VAL A 1 105 ? 6.617 -12.834 19.730 1.00 94.50 105 VAL A O 1
ATOM 778 N N . ALA A 1 106 ? 5.516 -11.462 21.136 1.00 96.38 106 ALA A N 1
ATOM 779 C CA . ALA A 1 106 ? 5.470 -10.325 20.219 1.00 96.38 106 ALA A CA 1
ATOM 780 C C . ALA A 1 106 ? 6.867 -9.834 19.812 1.00 96.38 106 ALA A C 1
ATOM 782 O O . ALA A 1 106 ? 7.109 -9.572 18.636 1.00 96.38 106 ALA A O 1
ATOM 783 N N . VAL A 1 107 ? 7.793 -9.721 20.771 1.00 96.94 107 VAL A N 1
ATOM 784 C CA . VAL A 1 107 ? 9.139 -9.175 20.536 1.00 96.94 107 VAL A CA 1
ATOM 785 C C . VAL A 1 107 ? 9.968 -10.069 19.606 1.00 96.94 107 VAL A C 1
ATOM 787 O O . VAL A 1 107 ? 10.463 -9.550 18.605 1.00 96.94 107 VAL A O 1
ATOM 790 N N . PRO A 1 108 ? 10.088 -11.395 19.828 1.00 96.50 108 PRO A N 1
ATOM 791 C CA . PRO A 1 108 ? 10.751 -12.276 18.866 1.00 96.50 108 PRO A CA 1
ATOM 792 C C . PRO A 1 108 ? 10.098 -12.259 17.477 1.00 96.50 108 PRO A C 1
ATOM 794 O O . PRO A 1 108 ? 10.810 -12.257 16.475 1.00 96.50 108 PRO A O 1
ATOM 797 N N . GLY A 1 109 ? 8.761 -12.191 17.404 1.00 95.94 109 GLY A N 1
ATOM 798 C CA . GLY A 1 109 ? 8.032 -12.067 16.137 1.00 95.94 109 GLY A CA 1
ATOM 799 C C . GLY A 1 109 ? 8.371 -10.780 15.379 1.00 95.94 109 GLY A C 1
ATOM 800 O O . GLY A 1 109 ? 8.686 -10.823 14.189 1.00 95.94 109 GLY A O 1
ATOM 801 N N . ALA A 1 110 ? 8.399 -9.645 16.085 1.00 96.88 110 ALA A N 1
ATOM 802 C CA . ALA A 1 110 ? 8.802 -8.351 15.537 1.00 96.88 110 ALA A CA 1
ATOM 803 C C . ALA A 1 110 ? 10.239 -8.377 15.005 1.00 96.88 110 ALA A C 1
ATOM 805 O O . ALA A 1 110 ? 10.492 -7.937 13.883 1.00 96.88 110 ALA A O 1
ATOM 806 N N . ILE A 1 111 ? 11.169 -8.932 15.788 1.00 97.12 111 ILE A N 1
ATOM 807 C CA . ILE A 1 111 ? 12.577 -9.065 15.396 1.00 97.12 111 ILE A CA 1
ATOM 808 C C . ILE A 1 111 ? 12.689 -9.909 14.127 1.00 97.12 111 ILE A C 1
ATOM 810 O O . ILE A 1 111 ? 13.384 -9.510 13.195 1.00 97.12 111 ILE A O 1
ATOM 814 N N . LEU A 1 112 ? 11.980 -11.038 14.056 1.00 97.12 112 LEU A N 1
ATOM 815 C CA . LEU A 1 112 ? 11.996 -11.908 12.884 1.00 97.12 112 LEU A CA 1
ATOM 816 C C . LEU A 1 112 ? 11.439 -11.206 11.636 1.00 97.12 112 LEU A C 1
ATOM 818 O O . LEU A 1 112 ? 12.040 -11.307 10.566 1.00 97.12 112 LEU A O 1
ATOM 822 N N . ALA A 1 113 ? 10.335 -10.464 11.771 1.00 97.06 113 ALA A N 1
ATOM 823 C CA . ALA A 1 113 ? 9.728 -9.723 10.667 1.00 97.06 113 ALA A CA 1
ATOM 824 C C . ALA A 1 113 ? 10.654 -8.618 10.135 1.00 97.06 113 ALA A C 1
ATOM 826 O O . ALA A 1 113 ? 10.865 -8.515 8.926 1.00 97.06 113 ALA A O 1
ATOM 827 N N . VAL A 1 114 ? 11.250 -7.826 11.033 1.00 97.44 114 VAL A N 1
ATOM 828 C CA . VAL A 1 114 ? 12.187 -6.755 10.664 1.00 97.44 114 VAL A CA 1
ATOM 829 C C . VAL A 1 114 ? 13.456 -7.335 10.052 1.00 97.44 114 VAL A C 1
ATOM 831 O O . VAL A 1 114 ? 13.883 -6.883 8.993 1.00 97.44 114 VAL A O 1
ATOM 834 N N . PHE A 1 115 ? 14.038 -8.365 10.669 1.00 97.06 115 PHE A N 1
ATOM 835 C CA . PHE A 1 115 ? 15.233 -9.023 10.148 1.00 97.06 115 PHE A CA 1
ATOM 836 C C . PHE A 1 115 ? 14.985 -9.615 8.759 1.00 97.06 115 PHE A C 1
ATOM 838 O O . PHE A 1 115 ? 15.781 -9.393 7.849 1.00 97.06 115 PHE A O 1
ATOM 845 N N . GLY A 1 116 ? 13.859 -10.307 8.564 1.00 95.75 116 GLY A N 1
ATOM 846 C CA . GLY A 1 116 ? 13.461 -10.814 7.253 1.00 95.75 116 GLY A CA 1
ATOM 847 C C . GLY A 1 116 ? 13.303 -9.695 6.221 1.00 95.75 116 GLY A C 1
ATOM 848 O O . GLY A 1 116 ? 13.784 -9.832 5.099 1.00 95.75 116 GLY A O 1
ATOM 849 N N . GLY A 1 117 ? 12.701 -8.565 6.607 1.00 95.94 117 GLY A N 1
ATOM 850 C CA . GLY A 1 117 ? 12.540 -7.393 5.743 1.00 95.94 117 GLY A CA 1
ATOM 851 C C . GLY A 1 117 ? 13.873 -6.778 5.317 1.00 95.94 117 GLY A C 1
ATOM 852 O O . GLY A 1 117 ? 14.089 -6.542 4.131 1.00 95.94 117 GLY A O 1
ATOM 853 N N . VAL A 1 118 ? 14.799 -6.583 6.260 1.00 96.00 118 VAL A N 1
ATOM 854 C CA . VAL A 1 118 ? 16.151 -6.078 5.963 1.00 96.00 118 VAL A CA 1
ATOM 855 C C . VAL A 1 118 ? 16.885 -7.033 5.026 1.00 96.00 118 VAL A C 1
ATOM 857 O O . VAL A 1 118 ? 17.439 -6.600 4.020 1.00 96.00 118 VAL A O 1
ATOM 860 N N . ARG A 1 119 ? 16.831 -8.341 5.293 1.00 94.88 119 ARG A N 1
ATOM 861 C CA . ARG A 1 119 ? 17.483 -9.353 4.453 1.00 94.88 119 ARG A CA 1
ATOM 862 C C . ARG A 1 119 ? 16.902 -9.443 3.048 1.00 94.88 119 ARG A C 1
ATOM 864 O O . ARG A 1 119 ? 17.655 -9.640 2.099 1.00 94.88 119 ARG A O 1
ATOM 871 N N . LEU A 1 120 ? 15.593 -9.257 2.899 1.00 94.44 120 LEU A N 1
ATOM 872 C CA . LEU A 1 120 ? 14.948 -9.178 1.592 1.00 94.44 120 LEU A CA 1
ATOM 873 C C . LEU A 1 120 ? 15.463 -7.975 0.787 1.00 94.44 120 LEU A C 1
ATOM 875 O O . LEU A 1 120 ? 15.711 -8.098 -0.411 1.00 94.44 120 LEU A O 1
ATOM 879 N N . VAL A 1 121 ? 15.649 -6.827 1.444 1.00 93.06 121 VAL A N 1
ATOM 880 C CA . VAL A 1 121 ? 16.213 -5.627 0.810 1.00 93.06 121 VAL A CA 1
ATOM 881 C C . VAL A 1 121 ? 17.688 -5.831 0.462 1.00 93.06 121 VAL A C 1
ATOM 883 O O . VAL A 1 121 ? 18.108 -5.500 -0.639 1.00 93.06 121 VAL A O 1
ATOM 886 N N . GLU A 1 122 ? 18.485 -6.417 1.350 1.00 92.50 122 GLU A N 1
ATOM 887 C CA . GLU A 1 122 ? 19.885 -6.737 1.045 1.00 92.50 122 GLU A CA 1
ATOM 888 C C . GLU A 1 122 ? 20.003 -7.708 -0.137 1.00 92.50 122 GLU A C 1
ATOM 890 O O . GLU A 1 122 ? 20.824 -7.500 -1.029 1.00 92.50 122 GLU A O 1
ATOM 895 N N . GLU A 1 123 ? 19.159 -8.744 -0.184 1.00 90.19 123 GLU A N 1
ATOM 896 C CA . GLU A 1 123 ? 19.127 -9.694 -1.296 1.00 90.19 123 GLU A CA 1
ATOM 897 C C . GLU A 1 123 ? 18.741 -9.011 -2.614 1.00 90.19 123 GLU A C 1
ATOM 899 O O . GLU A 1 123 ? 19.339 -9.307 -3.653 1.00 90.19 123 GLU A O 1
ATOM 904 N N . SER A 1 124 ? 17.769 -8.093 -2.587 1.00 87.38 124 SER A N 1
ATOM 905 C CA . SER A 1 124 ? 17.352 -7.370 -3.789 1.00 87.38 124 SER A CA 1
ATOM 906 C C . SER A 1 124 ? 18.460 -6.454 -4.305 1.00 87.38 124 SER A C 1
ATOM 908 O O . SER A 1 124 ? 18.715 -6.443 -5.507 1.00 87.38 124 SER A O 1
ATOM 910 N N . MET A 1 125 ? 19.182 -5.774 -3.413 1.00 87.31 125 MET A N 1
ATOM 911 C CA . MET A 1 125 ? 20.310 -4.912 -3.776 1.00 87.31 125 MET A CA 1
ATOM 912 C C . MET A 1 125 ? 21.519 -5.709 -4.278 1.00 87.31 125 MET A C 1
ATOM 914 O O . MET A 1 125 ? 22.170 -5.294 -5.231 1.00 87.31 125 MET A O 1
ATOM 918 N N . ALA A 1 126 ? 21.816 -6.863 -3.673 1.00 86.81 126 ALA A N 1
ATOM 919 C CA . ALA A 1 126 ? 22.961 -7.689 -4.054 1.00 86.81 126 ALA A CA 1
ATOM 920 C C . ALA A 1 126 ? 22.788 -8.360 -5.425 1.00 86.81 126 ALA A C 1
ATOM 922 O O . ALA A 1 126 ? 23.772 -8.615 -6.118 1.00 86.81 126 ALA A O 1
ATOM 923 N N . LYS A 1 127 ? 21.546 -8.681 -5.803 1.00 81.00 127 LYS A N 1
ATOM 924 C CA . LYS A 1 127 ? 21.238 -9.374 -7.062 1.00 81.00 127 LYS A CA 1
ATOM 925 C C . LYS A 1 127 ? 20.766 -8.443 -8.179 1.00 81.00 127 LYS A C 1
ATOM 927 O O . LYS A 1 127 ? 20.703 -8.880 -9.328 1.00 81.00 127 LYS A O 1
ATOM 932 N N . ALA A 1 128 ? 20.425 -7.192 -7.868 1.00 76.12 128 ALA A N 1
ATOM 933 C CA . ALA A 1 128 ? 20.051 -6.221 -8.884 1.00 76.12 128 ALA A CA 1
ATOM 934 C C . ALA A 1 128 ? 21.252 -5.947 -9.811 1.00 76.12 128 ALA A C 1
ATOM 936 O O . ALA A 1 128 ? 22.337 -5.615 -9.325 1.00 76.12 128 ALA A O 1
ATOM 937 N N . PRO A 1 129 ? 21.098 -6.073 -11.142 1.00 67.06 129 PRO A N 1
ATOM 938 C CA . PRO A 1 129 ? 22.153 -5.679 -12.064 1.00 67.06 129 PRO A CA 1
ATOM 939 C C . PRO A 1 129 ? 22.433 -4.181 -11.896 1.00 67.06 129 PRO A C 1
ATOM 941 O O . PRO A 1 129 ? 21.498 -3.385 -11.793 1.00 67.06 129 PRO A O 1
ATOM 944 N N . ALA A 1 130 ? 23.715 -3.796 -11.861 1.00 62.28 130 ALA A N 1
ATOM 945 C CA . ALA A 1 130 ? 24.115 -2.391 -11.831 1.00 62.28 130 ALA A CA 1
ATOM 946 C C . ALA A 1 130 ? 23.405 -1.651 -12.974 1.00 62.28 130 ALA A C 1
ATOM 948 O O . ALA A 1 130 ? 23.502 -2.084 -14.124 1.00 62.28 130 ALA A O 1
ATOM 949 N N . ALA A 1 131 ? 22.656 -0.597 -12.633 1.00 56.47 131 ALA A N 1
ATOM 950 C CA . ALA A 1 131 ? 21.854 0.175 -13.576 1.00 56.47 131 ALA A CA 1
ATOM 951 C C . ALA A 1 131 ? 22.697 0.534 -14.815 1.00 56.47 131 ALA A C 1
ATOM 953 O O . ALA A 1 131 ? 23.696 1.244 -14.693 1.00 56.47 131 ALA A O 1
ATOM 954 N N . ARG A 1 132 ? 22.330 -0.024 -15.974 1.00 45.66 132 ARG A N 1
ATOM 955 C CA . ARG A 1 132 ? 22.844 0.370 -17.291 1.00 45.66 132 ARG A CA 1
ATOM 956 C C . ARG A 1 132 ? 21.886 1.358 -17.924 1.00 45.66 132 ARG A C 1
ATOM 958 O O . ARG A 1 132 ? 20.664 1.123 -17.792 1.00 45.66 132 ARG A O 1
#

Radius of gyration: 21.84 Å; chains: 1; bounding box: 54×31×58 Å

pLDDT: mean 91.58, std 8.15, range [45.66, 97.5]

Sequence (132 aa):
MRIEITLWATSACFYVAAGGAYWVLAGDPVGITVLLVASLFGGIGASYAWLWRRRVGDRAEDVADATMADGAGVVGYFPSSSAWPLPIAAGVVLLALGLLFGLWVAVPGAILAVFGGVRLVEESMAKAPAAR